Protein AF-A0A7X7WJQ2-F1 (afdb_monomer_lite)

Structure (mmCIF, N/CA/C/O backbone):
data_AF-A0A7X7WJQ2-F1
#
_entry.id   AF-A0A7X7WJQ2-F1
#
loop_
_atom_site.group_PDB
_atom_site.id
_atom_site.type_symbol
_atom_site.label_atom_id
_atom_site.label_alt_id
_atom_site.label_comp_id
_atom_site.label_asym_id
_atom_site.label_entity_id
_atom_site.label_seq_id
_atom_site.pdbx_PDB_ins_code
_atom_site.Cartn_x
_atom_site.Cartn_y
_atom_site.Cartn_z
_atom_site.occupancy
_atom_site.B_iso_or_equiv
_atom_site.auth_seq_id
_atom_site.auth_comp_id
_atom_site.auth_asym_id
_atom_site.auth_atom_id
_atom_site.pdbx_PDB_model_num
ATOM 1 N N . MET A 1 1 ? -54.710 8.214 54.610 1.00 53.53 1 MET A N 1
ATOM 2 C CA . MET A 1 1 ? -53.224 8.250 54.560 1.00 53.53 1 MET A CA 1
ATOM 3 C C . MET A 1 1 ? -52.622 7.981 53.168 1.00 53.53 1 MET A C 1
ATOM 5 O O . MET A 1 1 ? -51.462 8.316 52.975 1.00 53.53 1 MET A O 1
ATOM 9 N N . ALA A 1 2 ? -53.374 7.476 52.177 1.00 54.28 2 ALA A N 1
ATOM 10 C CA . ALA A 1 2 ? -52.846 7.117 50.849 1.00 54.28 2 ALA A CA 1
ATOM 11 C C . ALA A 1 2 ? -52.429 8.306 49.940 1.00 54.28 2 ALA A C 1
ATOM 13 O O . ALA A 1 2 ? -51.408 8.234 49.261 1.00 54.28 2 ALA A O 1
ATOM 14 N N . ALA A 1 3 ? -53.138 9.443 49.977 1.00 50.84 3 ALA A N 1
ATOM 15 C CA . ALA A 1 3 ? -52.891 10.578 49.068 1.00 50.84 3 ALA A CA 1
ATOM 16 C C . ALA A 1 3 ? -51.530 11.294 49.267 1.00 50.84 3 ALA A C 1
ATOM 18 O O . ALA A 1 3 ? -50.954 11.832 48.322 1.00 50.84 3 ALA A O 1
ATOM 19 N N . LYS A 1 4 ? -50.969 11.259 50.487 1.00 51.06 4 LYS A N 1
ATOM 20 C CA . LYS A 1 4 ? -49.646 11.839 50.820 1.00 51.06 4 LYS A CA 1
ATOM 21 C C . LYS A 1 4 ? -48.466 10.983 50.342 1.00 51.06 4 LYS A C 1
ATOM 23 O O . LYS A 1 4 ? -47.336 11.460 50.314 1.00 51.06 4 LYS A O 1
ATOM 28 N N . ILE A 1 5 ? -48.714 9.716 50.010 1.00 55.75 5 ILE A N 1
ATOM 29 C CA . ILE A 1 5 ? -47.686 8.757 49.581 1.00 55.75 5 ILE A CA 1
ATOM 30 C C . ILE A 1 5 ? -47.511 8.841 48.059 1.00 55.75 5 ILE A C 1
ATOM 32 O O . ILE A 1 5 ? -46.383 8.867 47.570 1.00 55.75 5 ILE A O 1
ATOM 36 N N . MET A 1 6 ? -48.616 8.997 47.321 1.00 56.06 6 MET A N 1
ATOM 37 C CA . MET A 1 6 ? -48.609 9.120 45.857 1.00 56.06 6 MET A CA 1
ATOM 38 C C . MET A 1 6 ? -47.963 10.428 45.373 1.00 56.06 6 MET A C 1
ATOM 40 O O . MET A 1 6 ? -47.194 10.425 44.416 1.00 56.06 6 MET A O 1
ATOM 44 N N . THR A 1 7 ? -48.176 11.534 46.092 1.00 57.69 7 THR A N 1
ATOM 45 C CA . THR A 1 7 ? -47.529 12.831 45.810 1.00 57.69 7 THR A CA 1
ATOM 46 C C . THR A 1 7 ? -46.015 12.791 46.029 1.00 57.69 7 THR A C 1
ATOM 48 O O . THR A 1 7 ? -45.261 13.347 45.235 1.00 57.69 7 THR A O 1
ATOM 51 N N . LYS A 1 8 ? -45.536 12.066 47.047 1.00 58.34 8 LYS A N 1
ATOM 52 C CA . LYS A 1 8 ? -44.095 11.879 47.293 1.00 58.34 8 LYS A CA 1
ATOM 53 C C . LYS A 1 8 ? -43.418 10.982 46.251 1.00 58.34 8 LYS A C 1
ATOM 55 O O . LYS A 1 8 ? -42.246 11.198 45.954 1.00 58.34 8 LYS A O 1
ATOM 60 N N . GLN A 1 9 ? -44.127 9.995 45.698 1.00 58.66 9 GLN A N 1
ATOM 61 C CA . GLN A 1 9 ? -43.595 9.154 44.620 1.00 58.66 9 GLN A CA 1
ATOM 62 C C . GLN A 1 9 ? -43.503 9.898 43.283 1.00 58.66 9 GLN A C 1
ATOM 64 O O . GLN A 1 9 ? -42.479 9.789 42.613 1.00 58.66 9 GLN A O 1
ATOM 69 N N . ALA A 1 10 ? -44.509 10.705 42.932 1.00 62.91 10 ALA A N 1
ATOM 70 C CA . ALA A 1 10 ? -44.485 11.505 41.705 1.00 62.91 10 ALA A CA 1
ATOM 71 C C . ALA A 1 10 ? -43.337 12.532 41.704 1.00 62.91 10 ALA A C 1
ATOM 73 O O . ALA A 1 10 ? -42.643 12.689 40.701 1.00 62.91 10 ALA A O 1
ATOM 74 N N . ILE A 1 11 ? -43.068 13.161 42.855 1.00 64.50 11 ILE A N 1
ATOM 75 C CA . ILE A 1 11 ? -41.935 14.085 43.025 1.00 64.50 11 ILE A CA 1
ATOM 76 C C . ILE A 1 11 ? -40.592 13.345 42.890 1.00 64.50 11 ILE A C 1
ATOM 78 O O . ILE A 1 11 ? -39.684 13.844 42.231 1.00 64.50 11 ILE A O 1
ATOM 82 N N . LYS A 1 12 ? -40.462 12.133 43.453 1.00 65.31 12 LYS A N 1
ATOM 83 C CA . LYS A 1 12 ? -39.242 11.317 43.311 1.00 65.31 12 LYS A CA 1
ATOM 84 C C . LYS A 1 12 ? -38.981 10.897 41.862 1.00 65.31 12 LYS A C 1
ATOM 86 O O . LYS A 1 12 ? -37.841 10.999 41.420 1.00 65.31 12 LYS A O 1
ATOM 91 N N . LEU A 1 13 ? -40.007 10.471 41.121 1.00 67.00 13 LEU A N 1
ATOM 92 C CA . LEU A 1 13 ? -39.863 10.113 39.703 1.00 67.00 13 LEU A CA 1
ATOM 93 C C . LEU A 1 13 ? -39.488 11.327 38.840 1.00 67.00 13 LEU A C 1
ATOM 95 O O . LEU A 1 13 ? -38.614 11.212 37.986 1.00 67.00 13 LEU A O 1
ATOM 99 N N . GLY A 1 14 ? -40.087 12.495 39.101 1.00 71.19 14 GLY A N 1
ATOM 100 C CA . GLY A 1 14 ? -39.755 13.734 38.389 1.00 71.19 14 GLY A CA 1
ATOM 101 C C . GLY A 1 14 ? -38.314 14.200 38.623 1.00 71.19 14 GLY A C 1
ATOM 102 O O . GLY A 1 14 ? -37.639 14.609 37.682 1.00 71.19 14 GLY A O 1
ATOM 103 N N . ILE A 1 15 ? -37.808 14.074 39.855 1.00 76.62 15 ILE A N 1
ATOM 104 C CA . ILE A 1 15 ? -36.416 14.418 40.191 1.00 76.62 15 ILE A CA 1
ATOM 105 C C . ILE A 1 15 ? -35.429 13.460 39.509 1.00 76.62 15 ILE A C 1
ATOM 107 O O . ILE A 1 15 ? -34.427 13.912 38.962 1.00 76.62 15 ILE A O 1
ATOM 111 N N . ILE A 1 16 ? -35.716 12.153 39.488 1.00 75.44 16 ILE A N 1
ATOM 112 C CA . ILE A 1 16 ? -34.863 11.160 38.811 1.00 75.44 16 ILE A CA 1
ATOM 113 C C . ILE A 1 16 ? -34.800 11.438 37.302 1.00 75.44 16 ILE A C 1
ATOM 115 O O . ILE A 1 16 ? -33.718 11.391 36.718 1.00 75.44 16 ILE A O 1
ATOM 119 N N . PHE A 1 17 ? -35.930 11.801 36.687 1.00 74.81 17 PHE A N 1
ATOM 120 C CA . PHE A 1 17 ? -35.989 12.144 35.267 1.00 74.81 17 PHE A CA 1
ATOM 121 C C . PHE A 1 17 ? -35.165 13.405 34.945 1.00 74.81 17 PHE A C 1
ATOM 123 O O . PHE A 1 17 ? -34.367 13.398 34.008 1.00 74.81 17 PHE A O 1
ATOM 130 N N . LEU A 1 18 ? -35.261 14.450 35.774 1.00 70.12 18 LEU A N 1
ATOM 131 C CA . LEU A 1 18 ? -34.465 15.675 35.615 1.00 70.12 18 LEU A CA 1
ATOM 132 C C . LEU A 1 18 ? -32.957 15.441 35.799 1.00 70.12 18 LEU A C 1
ATOM 134 O O . LEU A 1 18 ? -32.163 15.994 35.042 1.00 70.12 18 LEU A O 1
ATOM 138 N N . ILE A 1 19 ? -32.555 14.593 36.751 1.00 71.75 19 ILE A N 1
ATOM 139 C CA . ILE A 1 19 ? -31.143 14.225 36.950 1.00 71.75 19 ILE A CA 1
ATOM 140 C C . ILE A 1 19 ? -30.622 13.418 35.753 1.00 71.75 19 ILE A C 1
ATOM 142 O O . ILE A 1 19 ? -29.506 13.657 35.300 1.00 71.75 19 ILE A O 1
ATOM 146 N N . SER A 1 20 ? -31.427 12.506 35.197 1.00 65.81 20 SER A N 1
ATOM 147 C CA . SER A 1 20 ? -31.033 11.730 34.012 1.00 65.81 20 SER A CA 1
ATOM 148 C C . SER A 1 20 ? -30.874 12.589 32.753 1.00 65.81 20 SER A C 1
ATOM 150 O O . SER A 1 20 ? -29.965 12.339 31.967 1.00 65.81 20 SER A O 1
ATOM 152 N N . LEU A 1 21 ? -31.684 13.645 32.606 1.00 63.69 21 LEU A N 1
ATOM 153 C CA . LEU A 1 21 ? -31.523 14.643 31.545 1.00 63.69 21 LEU A CA 1
ATOM 154 C C . LEU A 1 21 ? -30.234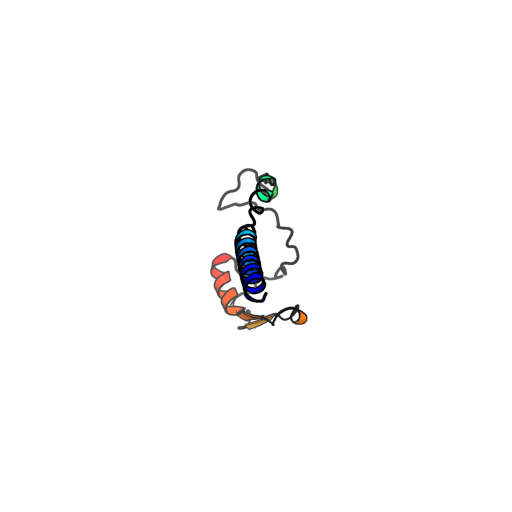 15.459 31.723 1.00 63.69 21 LEU A C 1
ATOM 156 O O . LEU A 1 21 ? -29.504 15.654 30.760 1.00 63.69 21 LEU A O 1
ATOM 160 N N . PHE A 1 22 ? -29.904 15.865 32.953 1.00 61.41 22 PHE A N 1
ATOM 161 C CA . PHE A 1 22 ? -28.682 16.630 33.244 1.00 61.41 22 PHE A CA 1
ATOM 162 C C . PHE A 1 22 ? -27.380 15.828 33.074 1.00 61.41 22 PHE A C 1
ATOM 164 O O . PHE A 1 22 ? -26.321 16.408 32.832 1.00 61.41 22 PHE A O 1
ATOM 171 N N . LEU A 1 23 ? -27.428 14.501 33.215 1.00 58.81 23 LEU A N 1
ATOM 172 C CA . LEU A 1 23 ? -26.244 13.642 33.111 1.00 58.81 23 LEU A CA 1
ATOM 173 C C . LEU A 1 23 ? -25.920 13.200 31.674 1.00 58.81 23 LEU A C 1
ATOM 175 O O . LEU A 1 23 ? -24.846 12.639 31.461 1.00 58.81 23 LEU A O 1
ATOM 179 N N . TRP A 1 24 ? -26.788 13.457 30.688 1.00 57.34 24 TRP A N 1
ATOM 180 C CA . TRP A 1 24 ? -26.555 13.015 29.305 1.00 57.34 24 TRP A CA 1
ATOM 181 C C . TRP A 1 24 ? -25.709 13.994 28.471 1.00 57.34 24 TRP A C 1
ATOM 183 O O . TRP A 1 24 ? -25.009 13.566 27.556 1.00 57.34 24 TRP A O 1
ATOM 193 N N . ASP A 1 25 ? -25.690 15.284 28.819 1.00 54.53 25 ASP A N 1
ATOM 194 C CA . ASP A 1 25 ? -25.007 16.326 28.029 1.00 54.53 25 ASP A CA 1
ATOM 195 C C . ASP A 1 25 ? -23.470 16.356 28.174 1.00 54.53 25 ASP A C 1
ATOM 197 O O . ASP A 1 25 ? -22.784 17.027 27.406 1.00 54.53 25 ASP A O 1
ATOM 201 N N . ASN A 1 26 ? -22.883 15.614 29.121 1.00 57.84 26 ASN A N 1
ATOM 202 C CA . ASN A 1 26 ? -21.445 15.710 29.427 1.00 57.84 26 ASN A CA 1
ATOM 203 C C . ASN A 1 26 ? -20.549 14.704 28.674 1.00 57.84 26 ASN A C 1
ATOM 205 O O . ASN A 1 26 ? -19.356 14.612 28.954 1.00 57.84 26 ASN A O 1
ATOM 209 N N . ALA A 1 27 ? -21.077 13.965 27.696 1.00 57.59 27 ALA A N 1
ATOM 210 C CA . ALA A 1 27 ? -20.293 13.026 26.887 1.00 57.59 27 ALA A CA 1
ATOM 211 C C . ALA A 1 27 ? -19.805 13.653 25.563 1.00 57.59 27 ALA A C 1
ATOM 213 O O . ALA A 1 27 ? -20.019 13.095 24.487 1.00 57.59 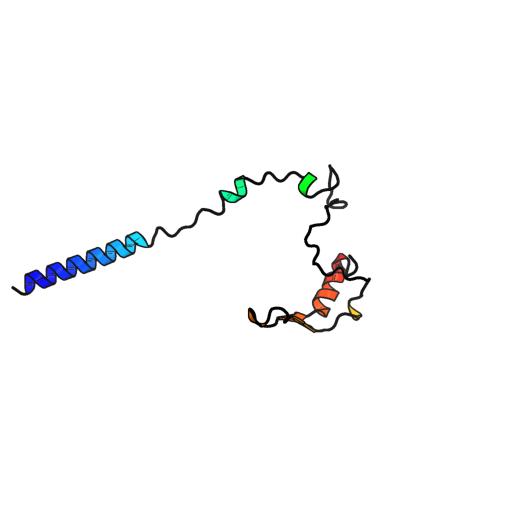27 ALA A O 1
ATOM 214 N N . ARG A 1 28 ? -19.146 14.820 25.612 1.00 57.97 28 ARG A N 1
ATOM 215 C CA . ARG A 1 28 ? -18.448 15.401 24.450 1.00 57.97 28 ARG A CA 1
ATOM 216 C C . ARG A 1 28 ? -16.934 15.319 24.656 1.00 57.97 28 ARG A C 1
ATOM 218 O O . ARG A 1 28 ? -16.381 15.937 25.556 1.00 57.97 28 ARG A O 1
ATOM 225 N N . SER A 1 29 ? -16.282 14.491 23.841 1.00 60.81 29 SER A N 1
ATOM 226 C CA . SER A 1 29 ? -14.842 14.219 23.891 1.00 60.81 29 SER A CA 1
ATOM 227 C C . SER A 1 29 ? -14.073 15.229 23.027 1.00 60.81 29 SER A C 1
ATOM 229 O O . SER A 1 29 ? -14.077 15.125 21.803 1.00 60.81 29 SER A O 1
ATOM 231 N N . ASP A 1 30 ? -13.419 16.205 23.666 1.00 61.09 30 ASP A N 1
ATOM 232 C CA . ASP A 1 30 ? -12.628 17.271 23.016 1.00 61.09 30 ASP A CA 1
ATOM 233 C C . ASP A 1 30 ? -11.100 16.994 22.999 1.00 61.09 30 ASP A C 1
ATOM 235 O O . ASP A 1 30 ? -10.293 17.905 22.799 1.00 61.09 30 ASP A O 1
ATOM 239 N N . ASP A 1 31 ? -10.651 15.747 23.197 1.00 60.66 31 ASP A N 1
ATOM 240 C CA . ASP A 1 31 ? -9.233 15.451 23.507 1.00 60.66 31 ASP A CA 1
ATOM 241 C C . ASP A 1 31 ? -8.367 14.959 22.327 1.00 60.66 31 ASP A C 1
ATOM 243 O O . ASP A 1 31 ? -7.270 14.443 22.513 1.00 60.66 31 ASP A O 1
ATOM 247 N N . VAL A 1 32 ? -8.804 15.128 21.075 1.00 59.34 32 VAL A N 1
ATOM 248 C CA . VAL A 1 32 ? -7.927 14.831 19.915 1.00 59.34 32 VAL A CA 1
ATOM 249 C C . VAL A 1 32 ? -7.068 16.048 19.541 1.00 59.34 32 VAL A C 1
ATOM 251 O O . VAL A 1 32 ? -5.927 15.914 19.094 1.00 59.34 32 VAL A O 1
ATOM 254 N N . SER A 1 33 ? -7.572 17.265 19.779 1.00 59.34 33 SER A N 1
ATOM 255 C CA . SER A 1 33 ? -6.900 18.508 19.363 1.00 59.34 33 SER A CA 1
ATOM 256 C C . SER A 1 33 ? -5.650 18.834 20.192 1.00 59.34 33 SER A C 1
ATOM 258 O O . SER A 1 33 ? -4.695 19.428 19.686 1.00 59.34 33 SER A O 1
ATOM 260 N N . LYS A 1 34 ? -5.625 18.420 21.465 1.00 56.78 34 LYS A N 1
ATOM 261 C CA . LYS A 1 34 ? -4.542 18.742 22.403 1.00 56.78 34 LYS A CA 1
ATOM 262 C C . LYS A 1 34 ? -3.309 17.857 22.201 1.00 56.78 34 LYS A C 1
ATOM 264 O O . LYS A 1 34 ? -2.192 18.316 22.435 1.00 56.78 34 LYS A O 1
ATOM 269 N N . LEU A 1 35 ? -3.497 16.636 21.695 1.00 58.56 35 LEU A N 1
ATOM 270 C CA . LEU A 1 35 ? -2.418 15.684 21.415 1.00 58.56 35 LEU A CA 1
ATOM 271 C C . LEU A 1 35 ? -1.592 16.073 20.173 1.00 58.56 35 LEU A C 1
ATOM 273 O O . LEU A 1 35 ? -0.369 15.944 20.172 1.00 58.56 35 LEU A O 1
ATOM 277 N N . MET A 1 36 ? -2.236 16.628 19.140 1.00 55.25 36 MET A N 1
ATOM 278 C CA . MET A 1 36 ? -1.578 17.040 17.886 1.00 55.25 36 MET A CA 1
ATOM 279 C C . MET A 1 36 ? -0.657 18.263 18.048 1.00 55.25 36 MET A C 1
ATOM 281 O O . MET A 1 36 ? 0.210 18.502 17.212 1.00 55.25 36 MET A O 1
ATOM 285 N N . LYS A 1 37 ? -0.783 19.025 19.144 1.00 53.62 37 LYS A N 1
ATOM 286 C CA . LYS A 1 37 ? -0.013 20.260 19.379 1.00 53.62 37 LYS A CA 1
ATOM 287 C C . LYS A 1 37 ? 1.462 20.025 19.747 1.00 53.62 37 LYS A C 1
ATOM 289 O O . LYS A 1 37 ? 2.197 20.993 19.921 1.00 53.62 37 LYS A O 1
ATOM 294 N N . LYS A 1 38 ? 1.892 18.765 19.903 1.00 58.12 38 LYS A N 1
ATOM 295 C CA . LYS A 1 38 ? 3.232 18.404 20.404 1.00 58.12 38 LYS A CA 1
ATOM 296 C C . LYS A 1 38 ? 4.187 17.798 19.376 1.00 58.12 38 LYS A C 1
ATOM 298 O O . LYS A 1 38 ? 5.360 17.641 19.700 1.00 58.12 38 LYS A O 1
ATOM 303 N N . PHE A 1 39 ? 3.738 17.487 18.163 1.00 59.53 39 PHE A N 1
ATOM 304 C CA . PHE A 1 39 ? 4.630 16.974 17.122 1.00 59.53 39 PHE A CA 1
ATOM 305 C C . PHE A 1 39 ? 5.061 18.113 16.204 1.00 59.53 39 PHE A C 1
ATOM 307 O O . PHE A 1 39 ? 4.431 18.395 15.189 1.00 59.53 39 PHE A O 1
ATOM 314 N N . LYS A 1 40 ? 6.145 18.791 16.589 1.00 72.88 40 LYS A N 1
ATOM 315 C CA . LYS A 1 40 ? 6.900 19.631 15.661 1.00 72.88 40 LYS A CA 1
ATOM 316 C C . LYS A 1 40 ? 7.679 18.680 14.752 1.00 72.88 40 LYS A C 1
ATOM 318 O O . LYS A 1 40 ? 8.737 18.204 15.141 1.00 72.88 40 LYS A O 1
ATOM 323 N N . LEU A 1 41 ? 7.076 18.316 13.622 1.00 76.69 41 LEU A N 1
ATOM 324 C CA . LEU A 1 41 ? 7.724 17.486 12.614 1.00 76.69 41 LEU A CA 1
ATOM 325 C C . LEU A 1 41 ? 8.683 18.372 11.819 1.00 76.69 41 LEU A C 1
ATOM 327 O O . LEU A 1 41 ? 8.265 19.390 11.259 1.00 76.69 41 LEU A O 1
ATOM 331 N N . GLU A 1 42 ? 9.954 18.008 11.791 1.00 86.19 42 GLU A N 1
ATOM 332 C CA . GLU A 1 42 ? 10.951 18.694 10.983 1.00 86.19 42 GLU A CA 1
ATOM 333 C C . GLU A 1 42 ? 10.966 18.081 9.579 1.00 86.19 42 GLU A C 1
ATOM 335 O O . GLU A 1 42 ? 10.741 16.886 9.393 1.00 86.19 42 GLU A O 1
ATOM 340 N N . CYS A 1 43 ? 11.251 18.882 8.551 1.00 82.12 43 CYS A N 1
ATOM 341 C CA . CYS A 1 43 ? 11.268 18.376 7.170 1.00 82.12 43 CYS A CA 1
ATOM 342 C C . CYS A 1 43 ? 12.281 17.230 6.997 1.00 82.12 43 CYS A C 1
ATOM 344 O O . CYS A 1 43 ? 12.036 16.270 6.265 1.00 82.12 43 CYS A O 1
ATOM 346 N N . THR A 1 44 ? 13.393 17.285 7.729 1.00 87.00 44 THR A N 1
ATOM 347 C CA . THR A 1 44 ? 14.424 16.242 7.754 1.00 87.00 44 THR A CA 1
ATOM 348 C C . THR A 1 44 ? 13.944 14.929 8.367 1.00 87.00 44 THR A C 1
ATOM 350 O O . THR A 1 44 ? 14.592 13.905 8.152 1.00 87.00 44 THR A O 1
ATOM 353 N N . ASP A 1 45 ? 12.812 14.893 9.074 1.00 84.69 45 ASP A N 1
ATOM 354 C CA . ASP A 1 45 ? 12.232 13.646 9.582 1.00 84.69 45 ASP A CA 1
ATOM 355 C C . ASP A 1 45 ? 11.736 12.759 8.433 1.00 84.69 45 ASP A C 1
ATOM 357 O O . ASP A 1 45 ? 11.837 11.533 8.502 1.00 84.69 45 ASP A O 1
ATOM 361 N N . CYS A 1 46 ? 11.264 13.369 7.341 1.00 85.06 46 CYS A N 1
ATOM 362 C CA . CYS A 1 46 ? 10.703 12.664 6.188 1.00 85.06 46 CYS A CA 1
ATOM 363 C C . CYS A 1 46 ? 11.570 12.751 4.933 1.00 85.06 46 CYS A C 1
ATOM 365 O O . CYS A 1 46 ? 11.493 11.852 4.102 1.00 85.06 46 CYS A O 1
ATOM 367 N N . HIS A 1 47 ? 12.391 13.787 4.784 1.00 90.62 47 HIS A N 1
ATOM 368 C CA . HIS A 1 47 ? 13.152 14.051 3.565 1.00 90.62 47 HIS A CA 1
ATOM 369 C C . HIS A 1 47 ? 14.654 13.787 3.751 1.00 90.62 47 HIS A C 1
ATOM 371 O O . HIS A 1 47 ? 15.217 13.991 4.827 1.00 90.62 47 HIS A O 1
ATOM 377 N N . THR A 1 48 ? 15.316 13.316 2.695 1.00 91.75 48 THR A N 1
ATOM 378 C CA . THR A 1 48 ? 16.779 13.167 2.610 1.00 91.75 48 THR A CA 1
ATOM 379 C C . THR A 1 48 ? 17.461 14.421 2.069 1.00 91.75 48 THR A C 1
ATOM 381 O O . THR A 1 48 ? 18.677 14.539 2.178 1.00 91.75 48 THR A O 1
ATOM 384 N N . CYS A 1 49 ? 16.693 15.351 1.501 1.00 88.81 49 CYS A N 1
ATOM 385 C CA . CYS A 1 49 ? 17.175 16.613 0.957 1.00 88.81 49 CYS A CA 1
ATOM 386 C C . CYS A 1 49 ? 16.519 17.810 1.659 1.00 88.81 49 CYS A C 1
ATOM 388 O O . CYS A 1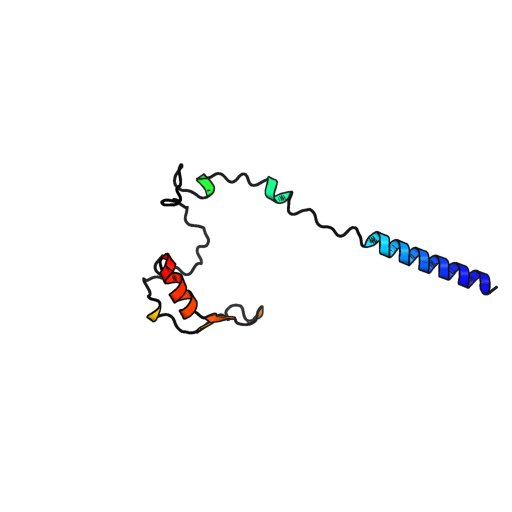 49 ? 15.411 17.706 2.181 1.00 88.81 49 CYS A O 1
ATOM 390 N N . GLU A 1 50 ? 17.203 18.955 1.660 1.00 88.38 50 GLU A N 1
ATOM 391 C CA . GLU A 1 50 ? 16.734 20.176 2.334 1.00 88.38 50 GLU A CA 1
ATOM 392 C C . GLU A 1 50 ? 15.627 20.908 1.561 1.00 88.38 50 GLU A C 1
ATOM 394 O O . GLU A 1 50 ? 14.794 21.582 2.160 1.00 88.38 50 GLU A O 1
ATOM 399 N N . GLN A 1 51 ? 15.605 20.769 0.231 1.00 89.12 51 GLN A N 1
ATOM 400 C CA . GLN A 1 51 ? 14.652 21.439 -0.659 1.00 89.12 51 GLN A CA 1
ATOM 401 C C . GLN A 1 51 ? 13.919 20.413 -1.539 1.00 89.12 51 GLN A C 1
ATOM 403 O O . GLN A 1 51 ? 14.260 20.248 -2.715 1.00 89.12 51 GLN A O 1
ATOM 408 N N . PRO A 1 52 ? 12.931 19.685 -0.987 1.00 87.50 52 PRO A N 1
ATOM 409 C CA . PRO A 1 52 ? 12.117 18.767 -1.772 1.00 87.50 52 PRO A CA 1
ATOM 410 C C . PRO A 1 52 ? 11.275 19.526 -2.803 1.00 87.50 52 PRO A C 1
ATOM 412 O O . PRO A 1 52 ? 10.827 20.650 -2.573 1.00 87.50 52 PRO A O 1
ATOM 415 N N . SER A 1 53 ? 11.008 18.883 -3.938 1.00 87.44 53 SER A N 1
ATOM 416 C CA . SER A 1 53 ? 10.055 19.377 -4.935 1.00 87.44 53 SER A CA 1
ATOM 417 C C . SER A 1 53 ? 9.011 18.314 -5.258 1.00 87.44 53 SER A C 1
ATOM 419 O O . SER A 1 53 ? 9.197 17.135 -4.970 1.00 87.44 53 SER A O 1
ATOM 421 N N . THR A 1 54 ? 7.921 18.702 -5.917 1.00 82.56 54 THR A N 1
ATOM 422 C CA . THR A 1 54 ? 6.917 17.738 -6.398 1.00 82.56 54 THR A CA 1
ATOM 423 C C . THR A 1 54 ? 7.505 16.717 -7.372 1.00 82.56 54 THR A C 1
ATOM 425 O O . THR A 1 54 ? 7.068 15.572 -7.398 1.00 82.56 54 THR A O 1
ATOM 428 N N . LYS A 1 55 ? 8.520 17.112 -8.150 1.00 82.00 55 LYS A N 1
ATOM 429 C CA . LYS A 1 55 ? 9.229 16.227 -9.085 1.00 82.00 55 LYS A CA 1
ATOM 430 C C . LYS A 1 55 ? 10.284 15.368 -8.386 1.00 82.00 55 LYS A C 1
ATOM 432 O O . LYS A 1 55 ? 10.598 14.281 -8.854 1.00 82.00 55 LYS A O 1
ATOM 437 N N . THR A 1 56 ? 10.835 15.859 -7.282 1.00 84.12 56 THR A N 1
ATOM 438 C CA . THR A 1 56 ? 11.916 15.226 -6.519 1.00 84.12 56 THR A CA 1
ATOM 439 C C . THR A 1 56 ? 11.634 15.344 -5.021 1.00 84.12 56 THR A C 1
ATOM 441 O O . THR A 1 56 ? 12.231 16.172 -4.331 1.00 84.12 56 THR A O 1
ATOM 444 N N . PRO A 1 57 ? 10.713 14.522 -4.491 1.00 83.31 57 PRO A N 1
ATOM 445 C CA . PRO A 1 57 ? 10.276 14.639 -3.106 1.00 83.31 57 PRO A CA 1
ATOM 446 C C . PRO A 1 57 ? 11.310 14.109 -2.107 1.00 83.31 57 PRO A C 1
ATOM 448 O O . PRO A 1 57 ? 11.156 14.363 -0.923 1.00 83.31 57 PRO A O 1
ATOM 451 N N . CYS A 1 58 ? 12.341 13.378 -2.555 1.00 87.69 58 CYS A N 1
ATOM 452 C CA . CYS A 1 58 ? 13.468 12.903 -1.740 1.00 87.69 58 CYS A CA 1
ATOM 453 C C . CYS A 1 58 ? 13.050 12.272 -0.394 1.00 87.69 58 CYS A C 1
ATOM 455 O O . CYS A 1 58 ? 13.678 12.498 0.634 1.00 87.69 58 CYS A O 1
ATOM 457 N N . LEU A 1 59 ? 11.951 11.511 -0.373 1.00 88.12 59 LEU A N 1
ATOM 458 C CA . LEU A 1 59 ? 11.423 10.922 0.857 1.00 88.12 59 LEU A CA 1
ATOM 459 C C . LEU A 1 59 ? 12.325 9.787 1.353 1.00 88.12 59 LEU A C 1
ATOM 461 O O . LEU A 1 59 ? 12.785 8.951 0.575 1.00 88.12 59 LEU A O 1
ATOM 465 N N . LYS A 1 60 ? 12.544 9.738 2.667 1.00 84.94 60 LYS A N 1
ATOM 466 C CA . LYS A 1 60 ? 13.162 8.600 3.342 1.00 84.94 60 LYS A CA 1
ATOM 467 C C . LYS A 1 60 ? 12.276 7.359 3.171 1.00 84.94 60 LYS A C 1
ATOM 469 O O . LYS A 1 60 ? 11.047 7.481 3.188 1.00 84.94 60 LYS A O 1
ATOM 474 N N . PRO A 1 61 ? 12.868 6.157 3.075 1.00 74.06 61 PRO A N 1
ATOM 475 C CA . PRO A 1 61 ? 12.106 4.916 3.109 1.00 74.06 61 PRO A CA 1
ATOM 476 C C . PRO A 1 61 ? 11.292 4.849 4.405 1.00 74.06 61 PRO A C 1
ATOM 478 O O . PRO A 1 61 ? 11.844 4.921 5.504 1.00 74.06 61 PRO A O 1
ATOM 481 N N . CYS A 1 62 ? 9.969 4.743 4.292 1.00 62.72 62 CYS A N 1
ATOM 482 C CA . CYS A 1 62 ? 9.115 4.618 5.466 1.00 62.72 62 CYS A CA 1
ATOM 483 C C . CYS A 1 62 ? 9.347 3.232 6.099 1.00 62.72 62 CYS A C 1
ATOM 485 O 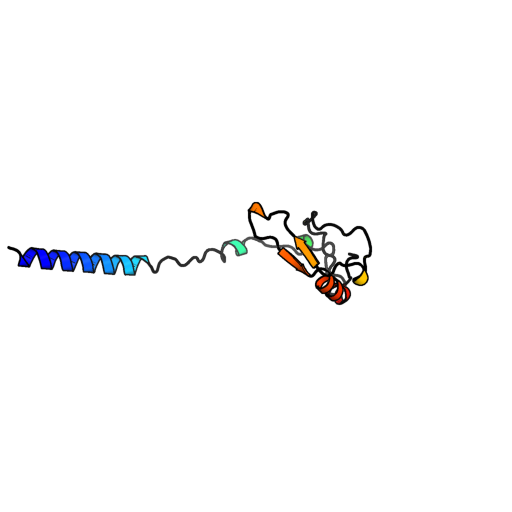O . CYS A 1 62 ? 9.307 2.239 5.369 1.00 62.72 62 CYS A O 1
ATOM 487 N N . PRO A 1 63 ? 9.517 3.111 7.430 1.00 58.06 63 PRO A N 1
ATOM 488 C CA . PRO A 1 63 ? 9.752 1.836 8.120 1.00 58.06 63 PRO A CA 1
ATOM 489 C C . PRO A 1 63 ? 8.562 0.857 8.088 1.00 58.06 63 PRO A C 1
ATOM 491 O O . PRO A 1 63 ? 8.524 -0.095 8.864 1.00 58.06 63 PRO A O 1
ATOM 494 N N . ARG A 1 64 ? 7.609 1.016 7.158 1.00 56.75 64 ARG A N 1
ATOM 495 C CA . ARG A 1 64 ? 6.620 -0.010 6.786 1.00 56.75 64 ARG A CA 1
ATOM 496 C C . ARG A 1 64 ? 7.288 -1.173 6.032 1.00 56.75 64 ARG A C 1
ATOM 498 O O . ARG A 1 64 ? 6.809 -1.608 4.991 1.00 56.75 64 ARG A O 1
ATOM 505 N N . LEU A 1 65 ? 8.381 -1.703 6.578 1.00 48.25 65 LEU A N 1
ATOM 506 C CA . LEU A 1 65 ? 9.213 -2.801 6.067 1.00 48.25 65 LEU A CA 1
ATOM 507 C C . LEU A 1 65 ? 8.517 -4.181 6.094 1.00 48.25 65 LEU A C 1
ATOM 509 O O . LEU A 1 65 ? 9.171 -5.210 6.198 1.00 48.25 65 LEU A O 1
ATOM 513 N N . PHE A 1 66 ? 7.190 -4.215 5.970 1.00 50.09 66 PHE A N 1
ATOM 514 C CA . PHE A 1 66 ? 6.435 -5.425 5.635 1.00 50.09 66 PHE A CA 1
ATOM 515 C C . PHE A 1 66 ? 5.454 -5.201 4.483 1.00 50.09 66 PHE A C 1
ATOM 517 O O . PHE A 1 66 ? 4.587 -6.041 4.241 1.00 50.09 66 PHE A O 1
ATOM 524 N N . THR A 1 67 ? 5.577 -4.102 3.731 1.00 50.28 67 THR A N 1
ATOM 525 C CA . THR A 1 67 ? 5.067 -4.113 2.360 1.00 50.28 67 THR A CA 1
ATOM 526 C C . THR A 1 67 ? 5.860 -5.202 1.658 1.00 50.28 67 THR A C 1
ATOM 528 O O . THR A 1 67 ? 7.084 -5.102 1.599 1.00 50.28 67 THR A O 1
ATOM 531 N N . ALA A 1 68 ? 5.196 -6.278 1.236 1.00 51.19 68 ALA A N 1
ATOM 532 C CA . ALA A 1 68 ? 5.802 -7.282 0.381 1.00 51.19 68 ALA A CA 1
ATOM 533 C C . ALA A 1 68 ? 6.465 -6.523 -0.767 1.00 51.19 68 ALA A C 1
ATOM 535 O O . ALA A 1 68 ? 5.769 -5.964 -1.611 1.00 51.19 68 ALA A O 1
ATOM 536 N N . GLN A 1 69 ? 7.792 -6.394 -0.722 1.00 51.75 69 GLN A N 1
ATOM 537 C CA . GLN A 1 69 ? 8.524 -5.828 -1.834 1.00 51.75 69 GLN A CA 1
ATOM 538 C C . GLN A 1 69 ? 8.294 -6.833 -2.942 1.00 51.75 69 GLN A C 1
ATOM 540 O O . GLN A 1 69 ? 8.710 -7.987 -2.827 1.00 51.75 69 GLN A O 1
ATOM 545 N N . VAL A 1 70 ? 7.494 -6.444 -3.926 1.00 54.44 70 VAL A N 1
ATOM 546 C CA . VAL A 1 70 ? 7.261 -7.273 -5.093 1.00 54.44 70 VAL A CA 1
ATOM 547 C C . VAL A 1 70 ? 8.633 -7.403 -5.744 1.00 54.44 70 VAL A C 1
ATOM 549 O O . VAL A 1 70 ? 9.182 -6.442 -6.272 1.00 54.44 70 VAL A O 1
ATOM 552 N N . THR A 1 71 ? 9.262 -8.567 -5.595 1.00 51.25 71 THR A N 1
ATOM 553 C CA . THR A 1 71 ? 10.588 -8.830 -6.152 1.00 51.25 71 THR A CA 1
ATOM 554 C C . THR A 1 71 ? 10.419 -9.130 -7.635 1.00 51.25 71 THR A C 1
ATOM 556 O O . THR A 1 71 ? 10.439 -10.289 -8.036 1.00 51.25 71 THR A O 1
ATOM 559 N N . GLY A 1 72 ? 10.185 -8.098 -8.442 1.00 57.25 72 GLY A N 1
ATOM 560 C CA . GLY A 1 72 ? 10.053 -8.236 -9.889 1.00 57.25 72 GLY A CA 1
ATOM 561 C C . GLY A 1 72 ? 9.141 -7.183 -10.502 1.00 57.25 72 GLY 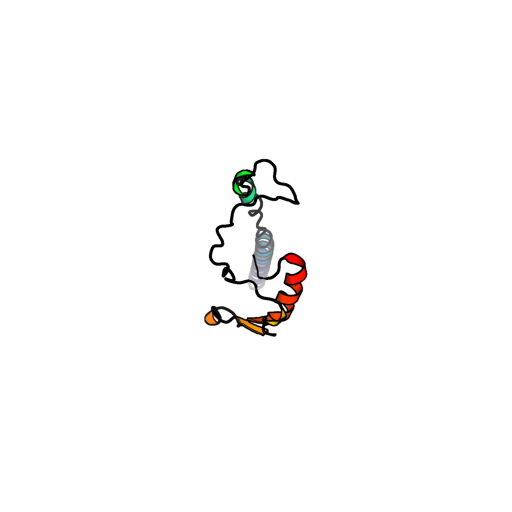A C 1
ATOM 56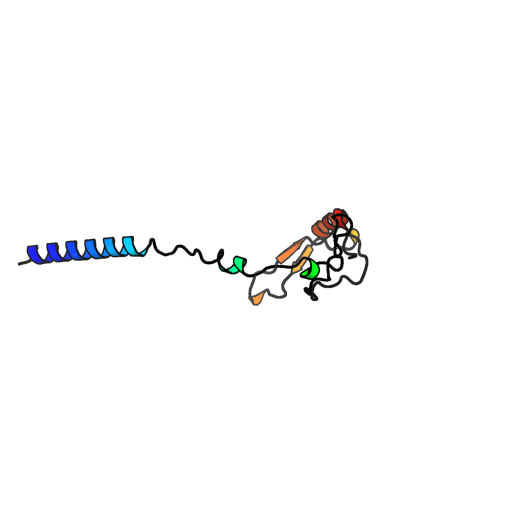2 O O . GLY A 1 72 ? 8.178 -6.738 -9.885 1.00 57.25 72 GLY A O 1
ATOM 563 N N . ALA A 1 73 ? 9.440 -6.793 -11.739 1.00 65.06 73 ALA A N 1
ATOM 564 C CA . ALA A 1 73 ? 8.495 -6.046 -12.553 1.00 65.06 73 ALA A CA 1
ATOM 565 C C . ALA A 1 73 ? 7.424 -7.022 -13.059 1.00 65.06 73 ALA A C 1
ATOM 567 O O . ALA A 1 73 ? 7.738 -7.918 -13.840 1.00 65.06 73 ALA A O 1
ATOM 568 N N . HIS A 1 74 ? 6.182 -6.850 -12.608 1.00 75.88 74 HIS A N 1
ATOM 569 C CA . HIS A 1 74 ? 5.032 -7.640 -13.051 1.00 75.88 74 HIS A CA 1
ATOM 570 C C . HIS A 1 74 ? 4.024 -6.733 -13.758 1.00 75.88 74 HIS A C 1
ATOM 572 O O . HIS A 1 74 ? 3.721 -5.638 -13.275 1.00 75.88 74 HIS A O 1
ATOM 578 N N . GLY A 1 75 ? 3.517 -7.181 -14.908 1.00 79.81 75 GLY A N 1
ATOM 579 C CA . GLY A 1 75 ? 2.474 -6.474 -15.658 1.00 79.81 75 GLY A CA 1
ATOM 580 C C . GLY A 1 75 ? 1.062 -6.827 -15.183 1.00 79.81 75 GLY A C 1
ATOM 581 O O . GLY A 1 75 ? 0.844 -7.887 -14.594 1.00 79.81 75 GLY A O 1
ATOM 582 N N . SER A 1 76 ? 0.072 -5.983 -15.498 1.00 84.94 76 SER A N 1
ATOM 583 C CA . SER A 1 76 ? -1.342 -6.235 -15.153 1.00 84.94 76 SER A CA 1
ATOM 584 C C . SER A 1 76 ? -1.894 -7.546 -15.723 1.00 84.94 76 SER A C 1
ATOM 586 O O . SER A 1 76 ? -2.768 -8.162 -15.117 1.00 84.94 76 SER A O 1
ATOM 588 N N . MET A 1 77 ? -1.349 -8.019 -16.849 1.00 86.38 77 MET A N 1
ATOM 589 C CA . MET A 1 77 ? -1.736 -9.289 -17.476 1.00 86.38 77 MET A CA 1
ATOM 590 C C . MET A 1 77 ? -1.437 -10.520 -16.612 1.00 86.38 77 MET A C 1
ATOM 592 O O . MET A 1 77 ? -2.100 -11.543 -16.767 1.00 86.38 77 MET A O 1
ATOM 596 N N . GLU A 1 78 ? -0.455 -10.437 -15.715 1.00 88.38 78 GLU A N 1
ATOM 597 C CA . GLU A 1 78 ? -0.098 -11.534 -14.810 1.00 88.38 78 GLU A CA 1
ATOM 598 C C . GLU A 1 78 ? -0.985 -11.559 -13.558 1.00 88.38 78 GLU A C 1
ATOM 600 O O . GLU A 1 78 ? -1.021 -12.558 -12.835 1.00 88.38 78 GLU A O 1
ATOM 605 N N . ALA A 1 79 ? -1.714 -10.471 -13.287 1.00 87.62 79 ALA A N 1
ATOM 606 C CA . ALA A 1 79 ? -2.545 -10.362 -12.102 1.00 87.62 79 ALA A CA 1
ATOM 607 C C . ALA A 1 79 ? -3.809 -11.235 -12.235 1.00 87.62 79 ALA A C 1
ATOM 609 O O . ALA A 1 79 ? -4.555 -11.112 -13.212 1.00 87.62 79 ALA A O 1
ATOM 610 N N . PRO A 1 80 ? -4.115 -12.087 -11.238 1.00 91.94 80 PRO A N 1
ATOM 611 C CA . PRO A 1 80 ? -5.355 -12.849 -11.232 1.00 91.94 80 PRO A CA 1
ATOM 612 C C . PRO A 1 80 ? -6.563 -11.918 -11.086 1.00 91.94 80 PRO A C 1
ATOM 614 O O . PRO A 1 80 ? -6.499 -10.894 -10.401 1.00 91.94 80 PRO A O 1
ATOM 617 N N . ASP A 1 81 ? -7.705 -12.310 -11.652 1.00 94.56 81 ASP A N 1
ATOM 618 C CA . ASP A 1 81 ? -8.936 -11.512 -11.571 1.00 94.56 81 ASP A CA 1
ATOM 619 C C . ASP A 1 81 ? -9.342 -11.220 -10.113 1.00 94.56 81 ASP A C 1
ATOM 621 O O . ASP A 1 81 ? -9.704 -10.091 -9.765 1.00 94.56 81 ASP A O 1
ATOM 625 N N . MET A 1 82 ? -9.237 -12.223 -9.232 1.00 93.56 82 MET A N 1
ATOM 626 C CA . MET A 1 82 ? -9.497 -12.096 -7.798 1.00 93.56 82 MET A CA 1
ATOM 627 C C . MET A 1 82 ? -8.536 -12.931 -6.948 1.00 93.56 82 MET A C 1
ATOM 629 O O . MET A 1 82 ? -8.081 -13.996 -7.357 1.00 93.56 82 MET A O 1
ATOM 633 N N . MET A 1 83 ? -8.309 -12.481 -5.715 1.00 93.56 83 MET A N 1
ATOM 634 C CA . MET A 1 83 ? -7.626 -13.224 -4.657 1.00 93.56 83 MET A CA 1
ATOM 635 C C . MET A 1 83 ? -8.433 -13.160 -3.356 1.00 93.56 83 MET A C 1
ATOM 637 O O . MET A 1 83 ? -9.143 -12.186 -3.101 1.00 93.56 83 MET A O 1
ATOM 641 N N . LEU A 1 84 ? -8.323 -14.193 -2.522 1.00 95.12 84 LEU A N 1
ATOM 642 C CA . LEU A 1 84 ? -8.966 -14.228 -1.211 1.00 95.12 84 LEU A CA 1
ATOM 643 C C . LEU A 1 84 ? -7.935 -13.921 -0.121 1.00 95.12 84 LEU A C 1
ATOM 645 O O . LEU A 1 84 ? -6.971 -14.666 0.059 1.00 95.12 84 LEU A O 1
ATOM 649 N N . LEU A 1 85 ? -8.141 -12.835 0.618 1.00 93.12 85 LEU A N 1
ATOM 650 C CA . LEU A 1 85 ? -7.295 -12.441 1.741 1.00 93.12 85 LEU A CA 1
ATOM 651 C C . LEU A 1 85 ? -7.930 -12.931 3.045 1.00 93.12 85 LEU A C 1
ATOM 653 O O . LEU A 1 85 ? -8.895 -12.346 3.527 1.00 93.12 85 LEU A O 1
ATOM 657 N N . GLY A 1 86 ? -7.391 -14.018 3.601 1.00 93.19 86 GLY A N 1
ATOM 658 C CA . GLY A 1 86 ? -7.955 -14.693 4.778 1.00 93.19 86 GLY A CA 1
ATOM 659 C C . GLY A 1 86 ? -6.991 -14.884 5.951 1.00 93.19 86 GLY A C 1
ATOM 660 O O . GLY A 1 86 ? -7.308 -15.627 6.869 1.00 93.19 86 GLY A O 1
ATOM 661 N N . LYS A 1 87 ? -5.810 -14.247 5.954 1.00 91.31 87 LYS A N 1
ATOM 662 C CA . LYS A 1 87 ? -4.787 -14.473 7.001 1.00 91.31 87 LYS A CA 1
ATOM 663 C C . LYS A 1 87 ? -5.252 -14.131 8.426 1.00 91.31 87 LYS A C 1
ATOM 665 O O . LYS A 1 87 ? -4.680 -14.647 9.373 1.00 91.31 87 LYS A O 1
ATOM 670 N N . ILE A 1 88 ? -6.265 -13.275 8.565 1.00 92.88 88 ILE A N 1
ATOM 671 C CA . ILE A 1 88 ? -6.873 -12.871 9.845 1.00 92.88 88 ILE A CA 1
ATOM 672 C C . ILE A 1 88 ? -8.366 -13.232 9.903 1.00 92.88 88 ILE A C 1
ATOM 674 O O . ILE A 1 88 ? -9.147 -12.557 10.572 1.00 92.88 88 ILE A O 1
ATOM 678 N N . ALA A 1 89 ? -8.760 -14.294 9.188 1.00 93.06 89 ALA A N 1
ATOM 679 C CA . ALA A 1 89 ? -10.154 -14.727 9.066 1.00 93.06 89 ALA A CA 1
ATOM 680 C C . ALA A 1 89 ? -10.818 -15.084 10.412 1.00 93.06 89 ALA A C 1
ATOM 682 O O . ALA A 1 89 ? -12.037 -15.076 10.539 1.00 93.06 89 ALA A O 1
ATOM 683 N N . GLU A 1 90 ? -10.009 -15.400 11.425 1.00 93.12 90 GLU A N 1
ATOM 684 C CA . GLU A 1 90 ? -10.472 -15.680 12.788 1.00 93.12 90 GLU A CA 1
ATOM 685 C C . GLU A 1 90 ? -11.042 -14.436 13.489 1.00 93.12 90 GLU A C 1
ATOM 687 O O . GLU A 1 90 ? -11.838 -14.559 14.415 1.00 93.12 90 GLU A O 1
ATOM 692 N N . GLN A 1 91 ? -10.631 -13.238 13.060 1.00 95.69 91 GLN A N 1
ATOM 693 C CA . GLN A 1 91 ? -11.022 -11.955 13.655 1.00 95.69 91 GLN A CA 1
ATOM 694 C C . GLN A 1 91 ? -11.975 -11.165 12.746 1.00 95.69 91 GLN A C 1
ATOM 696 O O . GLN A 1 91 ? -12.787 -10.384 13.239 1.00 95.69 91 GLN A O 1
ATOM 701 N N . TYR A 1 92 ? -11.882 -11.366 11.428 1.00 94.56 92 TYR A N 1
ATOM 702 C CA . TYR A 1 92 ? -12.635 -10.633 10.408 1.00 94.56 92 TYR A CA 1
ATOM 703 C C . TYR A 1 92 ? -13.036 -11.549 9.255 1.00 94.56 92 TYR A C 1
ATOM 705 O O . TYR A 1 92 ? -12.367 -12.536 8.988 1.00 94.56 92 TYR A O 1
ATOM 713 N N . GLU A 1 93 ? -14.085 -11.208 8.510 1.00 95.56 93 GLU A N 1
ATOM 714 C CA . GLU A 1 93 ? -14.451 -11.986 7.323 1.00 95.56 93 GLU A CA 1
ATOM 715 C C . GLU A 1 93 ? -13.350 -11.914 6.238 1.00 95.56 93 GLU A C 1
ATOM 717 O O . GLU A 1 93 ? -12.756 -10.848 6.030 1.00 95.56 93 GLU A O 1
ATOM 722 N N . PRO A 1 94 ? -13.058 -13.020 5.522 1.00 95.50 94 PRO A N 1
ATOM 723 C CA . PRO A 1 94 ? -12.123 -13.004 4.404 1.00 95.50 94 PRO A CA 1
ATOM 724 C C . PRO A 1 94 ? -12.514 -11.997 3.318 1.00 95.50 94 PRO A C 1
ATOM 726 O O . PRO A 1 94 ? -13.662 -11.938 2.878 1.00 95.50 94 PRO A O 1
ATOM 729 N N . VAL A 1 95 ? -11.534 -11.257 2.802 1.00 95.44 95 VAL A N 1
ATOM 730 C CA . VAL A 1 95 ? -11.779 -10.227 1.785 1.00 95.44 95 VAL A CA 1
ATOM 731 C C . VAL A 1 95 ? -11.559 -10.793 0.387 1.00 95.44 95 VAL A C 1
ATOM 733 O O . VAL A 1 95 ? -10.479 -11.294 0.065 1.00 95.44 95 VAL A O 1
ATOM 736 N N . ARG A 1 96 ? -12.569 -10.664 -0.478 1.00 95.62 96 ARG A N 1
ATOM 737 C CA . ARG A 1 96 ? -12.430 -10.893 -1.923 1.00 95.62 96 ARG A CA 1
ATOM 738 C C . ARG A 1 96 ? -11.820 -9.654 -2.568 1.00 95.62 96 ARG A C 1
ATOM 740 O O . ARG A 1 96 ? -12.490 -8.637 -2.730 1.00 95.62 96 ARG A O 1
ATOM 747 N N . PHE A 1 97 ? -10.552 -9.739 -2.935 1.00 94.19 97 PHE A N 1
ATOM 748 C CA . PHE A 1 97 ? -9.799 -8.629 -3.501 1.00 94.19 97 PHE A CA 1
ATOM 749 C C . PHE A 1 97 ? -9.688 -8.775 -5.023 1.00 94.19 97 PHE A C 1
ATOM 751 O O . PHE A 1 97 ? -9.160 -9.771 -5.516 1.00 94.19 97 PHE A O 1
ATOM 758 N N . LYS A 1 98 ? -10.189 -7.789 -5.778 1.00 94.75 98 LYS A N 1
ATOM 759 C CA . LYS A 1 98 ? -10.107 -7.749 -7.250 1.00 94.75 98 LYS A CA 1
ATOM 760 C C . LYS A 1 98 ? -8.710 -7.320 -7.694 1.00 94.75 98 LYS A C 1
ATOM 762 O O . LYS A 1 98 ? -8.495 -6.142 -7.982 1.00 94.75 98 LYS A O 1
ATOM 767 N N . HIS A 1 99 ? -7.762 -8.252 -7.685 1.00 91.69 99 HIS A N 1
ATOM 768 C CA . HIS A 1 99 ? -6.348 -7.935 -7.877 1.00 91.69 99 HIS A CA 1
ATOM 769 C C . HIS A 1 99 ? -6.073 -7.345 -9.267 1.00 91.69 99 HIS A C 1
ATOM 771 O O . HIS A 1 99 ? -5.466 -6.282 -9.343 1.00 91.69 99 HIS A O 1
ATOM 777 N N . LYS A 1 100 ? -6.612 -7.933 -10.341 1.00 91.62 100 LYS A N 1
ATOM 778 C CA . LYS A 1 100 ? -6.451 -7.410 -11.707 1.00 91.62 100 LYS A CA 1
ATOM 779 C C . LYS A 1 100 ? -6.920 -5.966 -11.885 1.00 91.62 100 LYS A C 1
ATOM 781 O O . LYS A 1 100 ? -6.180 -5.159 -12.427 1.00 91.62 100 LYS A O 1
ATOM 786 N N . LEU A 1 101 ? -8.091 -5.618 -11.345 1.00 91.75 101 LEU A N 1
ATOM 787 C CA . LEU A 1 101 ? -8.599 -4.241 -11.396 1.00 91.75 101 LEU A CA 1
ATOM 788 C C . LEU A 1 101 ? -7.619 -3.256 -10.743 1.00 91.75 101 LEU A C 1
ATOM 790 O O . LEU A 1 101 ? -7.366 -2.183 -11.277 1.00 91.75 101 LEU A O 1
ATOM 794 N N . HIS A 1 102 ? -7.049 -3.620 -9.592 1.00 88.38 102 HIS A N 1
ATOM 795 C CA . HIS A 1 102 ? -6.063 -2.769 -8.926 1.00 88.38 102 HIS A CA 1
ATOM 796 C C . HIS A 1 102 ? -4.737 -2.723 -9.699 1.00 88.38 102 HIS A C 1
ATOM 798 O O . HIS A 1 102 ? -4.129 -1.661 -9.765 1.00 88.38 102 HIS A O 1
ATOM 804 N N . ALA A 1 103 ? -4.313 -3.828 -10.320 1.00 87.44 103 ALA A N 1
ATOM 805 C CA . ALA A 1 103 ? -3.107 -3.875 -11.145 1.00 87.44 103 ALA A CA 1
ATOM 806 C C . ALA A 1 103 ? -3.224 -2.981 -12.393 1.00 87.44 103 ALA A C 1
ATOM 808 O O . ALA A 1 103 ? -2.312 -2.206 -12.667 1.00 87.44 103 ALA A O 1
ATOM 809 N N . GLU A 1 104 ? -4.364 -3.015 -13.092 1.00 88.06 104 GLU A N 1
ATOM 810 C CA . GLU A 1 104 ? -4.679 -2.115 -14.214 1.00 88.06 104 GLU A CA 1
ATOM 811 C C . GLU A 1 104 ? -4.672 -0.642 -13.770 1.00 88.06 104 GLU A C 1
ATOM 813 O O . GLU A 1 104 ? -4.117 0.222 -14.446 1.00 88.06 104 GLU A O 1
ATOM 818 N N . MET A 1 105 ? -5.219 -0.337 -12.587 1.00 87.00 105 MET A N 1
ATOM 819 C CA . MET A 1 105 ? -5.170 1.021 -12.035 1.00 87.00 105 MET A CA 1
ATOM 820 C C . MET A 1 105 ? -3.742 1.472 -11.692 1.00 87.00 105 MET A C 1
ATOM 822 O O . MET A 1 105 ? -3.417 2.652 -11.842 1.00 87.00 105 MET A O 1
ATOM 826 N N . SER A 1 106 ? -2.884 0.558 -11.235 1.00 82.12 106 SER A N 1
ATOM 827 C CA . SER A 1 106 ? -1.490 0.851 -10.885 1.00 82.12 106 SER A CA 1
ATOM 828 C C . SER A 1 106 ? -0.617 1.201 -12.093 1.00 82.12 106 SER A C 1
ATOM 830 O O . SER A 1 106 ? 0.382 1.904 -11.918 1.00 82.12 106 SER A O 1
ATOM 832 N N . GLU A 1 107 ? -0.989 0.785 -13.309 1.00 79.25 107 GLU A N 1
ATOM 833 C CA . GLU A 1 107 ? -0.287 1.171 -14.545 1.00 79.25 107 GLU A CA 1
ATOM 834 C C . GLU A 1 107 ? -0.324 2.683 -14.798 1.00 79.25 107 GLU A C 1
ATOM 836 O O . GLU A 1 107 ? 0.598 3.228 -15.399 1.00 79.25 107 GLU A O 1
ATOM 841 N N . MET A 1 108 ? -1.333 3.389 -14.277 1.00 76.81 108 MET A N 1
ATOM 842 C CA . MET A 1 108 ? -1.403 4.854 -14.359 1.00 76.81 108 MET A CA 1
ATOM 843 C C . MET A 1 108 ? -0.356 5.563 -13.479 1.00 76.81 108 MET A C 1
ATOM 845 O O . MET A 1 108 ? -0.152 6.768 -13.618 1.00 76.81 108 MET A O 1
ATOM 849 N N . GLY A 1 109 ? 0.266 4.838 -12.544 1.00 72.69 109 GLY A N 1
ATOM 850 C CA . GLY A 1 109 ? 1.332 5.323 -11.671 1.00 72.69 109 GLY A CA 1
ATOM 851 C C . GLY A 1 109 ? 2.703 4.822 -12.127 1.00 72.69 109 GLY A C 1
ATOM 852 O O . GLY A 1 109 ? 3.288 5.351 -13.065 1.00 72.69 109 GLY A O 1
ATOM 853 N N . GLN A 1 110 ? 3.242 3.825 -11.420 1.00 65.56 110 GLN A N 1
ATOM 854 C CA . GLN A 1 110 ? 4.538 3.191 -11.720 1.00 65.56 110 GLN A CA 1
ATOM 855 C C . GLN A 1 110 ? 4.445 1.651 -11.743 1.00 65.56 110 GLN A C 1
ATOM 857 O O . GLN A 1 110 ? 5.462 0.961 -11.796 1.00 65.56 110 GLN A O 1
ATOM 862 N N . GLY A 1 111 ? 3.224 1.101 -11.731 1.00 67.12 111 GLY A N 1
ATOM 863 C CA . GLY A 1 111 ? 2.981 -0.341 -11.709 1.00 67.12 111 GLY A CA 1
ATOM 864 C C . GLY A 1 111 ? 3.408 -1.014 -10.401 1.00 67.12 111 GLY A C 1
ATOM 865 O O . GLY A 1 111 ? 3.575 -0.367 -9.369 1.00 67.12 111 GLY A O 1
ATOM 866 N N . CYS A 1 112 ? 3.573 -2.335 -10.449 1.00 64.69 112 CYS A N 1
ATOM 867 C CA . CYS A 1 112 ? 4.013 -3.159 -9.316 1.00 64.69 112 CYS A CA 1
ATOM 868 C C . CYS A 1 112 ? 5.543 -3.168 -9.119 1.00 64.69 112 CYS A C 1
ATOM 870 O O . CYS A 1 112 ? 6.046 -3.942 -8.313 1.00 64.69 112 CYS A O 1
ATOM 872 N N . SER A 1 113 ? 6.274 -2.347 -9.875 1.00 55.41 113 SER A N 1
ATOM 873 C CA . SER A 1 113 ? 7.729 -2.430 -10.049 1.00 55.41 113 SER A CA 1
ATOM 874 C C . SER A 1 113 ? 8.539 -1.553 -9.083 1.00 55.41 113 SER A C 1
ATOM 876 O O . SER A 1 113 ? 9.741 -1.390 -9.298 1.00 55.41 113 SER A O 1
ATOM 878 N N . VAL A 1 114 ? 7.901 -0.945 -8.075 1.00 48.34 114 VAL A N 1
ATOM 879 C CA . VAL A 1 114 ? 8.512 0.053 -7.175 1.00 48.34 114 VAL A CA 1
ATOM 880 C C . VAL A 1 114 ? 8.297 -0.230 -5.697 1.00 48.34 114 VAL A C 1
ATOM 882 O O . VAL A 1 114 ? 7.201 -0.702 -5.325 1.00 48.34 114 VAL A O 1
#

Foldseek 3Di:
DPVVVVVVVVVVVVVVVVVVVVVPPPPDDPPPVVVVVPDPDDLVNFAPDPDADPVRNRGDPDPPVPPPLPPDQDALVPWDQWDWACPPCVPPPIDTGRRSVVQVVCVVPPGSND

Secondary structure (DSSP, 8-state):
--HHHHHHHHHHHHHHHHHHHHTTTT-----STTTGGG----HHHHBSSSS--SS---BPPPS-TTS----S---GGGS-S-EEE-TTTTTSPPEEE-HHHHHHHHTTTTTT--

pLDDT: mean 73.89, std 15.55, range [48.25, 95.69]

Radius of gyration: 29.78 Å; chains: 1; bounding box: 70×37×72 Å

Sequence (114 aa):
MAAKIMTKQAIKLGIIFLISLFLWDNARSDDVSKLMKKFKLECTDCHTCEQPSTKTPCLKPCPRLFTAQVTGAHGSMEAPDMMLLGKIAEQYEPVRFKHKLHAEMSEMGQGCSV